Protein AF-A0A7W7DY02-F1 (afdb_monomer_lite)

Sequence (128 aa):
MLLNGFCEVGEDGISCAMSSTGSLTAAGDHFAAIFEKRSGPSWHAVHGLSSDGYQQKFNELVGQGYRPVEVSGYAAGDADHFAAIFEQRDGVPFAAFHGLTADQYQQKFNELVMQGYRLVAVRGYATA

pLDDT: mean 82.84, std 19.26, range [28.34, 98.5]

InterPro domains:
  IPR049511 Polyglycine hydrolase-like, tandem repeat [PF17660] (40-89)
  IPR049511 Polyglycine hydrolase-like, tandem repeat [PF17660] (91-126)

Radius of gyration: 15.53 Å; chains: 1; bounding box: 33×43×32 Å

Organism: NCBI:txid68233

Structure (mmCIF, N/CA/C/O backbone):
data_AF-A0A7W7DY02-F1
#
_entry.id   AF-A0A7W7DY02-F1
#
loop_
_atom_site.group_PDB
_atom_site.id
_atom_site.type_symbol
_atom_site.label_atom_id
_atom_site.label_alt_id
_atom_site.label_comp_id
_atom_site.label_asym_id
_atom_site.label_entity_id
_atom_site.label_seq_id
_atom_site.pdbx_PDB_ins_code
_atom_site.Cartn_x
_atom_site.Cartn_y
_atom_site.Cartn_z
_atom_site.occupancy
_atom_site.B_iso_or_equiv
_atom_site.auth_seq_id
_atom_site.auth_comp_id
_atom_site.auth_asym_id
_atom_site.auth_atom_id
_atom_site.pdbx_PDB_model_num
ATOM 1 N N . MET A 1 1 ? -1.318 21.053 -10.698 1.00 28.34 1 MET A N 1
ATOM 2 C CA . MET A 1 1 ? 0.046 21.013 -10.138 1.00 28.34 1 MET A CA 1
ATOM 3 C C . MET A 1 1 ? 0.033 19.865 -9.146 1.00 28.34 1 MET A C 1
ATOM 5 O O . MET A 1 1 ? -0.522 20.022 -8.069 1.00 28.34 1 MET A O 1
ATOM 9 N N . LEU A 1 2 ? 0.412 18.669 -9.597 1.00 33.25 2 LEU A N 1
ATOM 10 C CA . LEU A 1 2 ? 0.339 17.451 -8.787 1.00 33.25 2 LEU A CA 1
ATOM 11 C C . LEU A 1 2 ? 1.560 17.464 -7.869 1.00 33.25 2 LEU A C 1
ATOM 13 O O . LEU A 1 2 ? 2.694 17.369 -8.329 1.00 33.25 2 LEU A O 1
ATOM 17 N N . LEU A 1 3 ? 1.309 17.768 -6.601 1.00 39.88 3 LEU A N 1
ATOM 18 C CA . LEU A 1 3 ? 2.328 17.947 -5.580 1.00 39.88 3 LEU A CA 1
ATOM 19 C C . LEU A 1 3 ? 2.829 16.566 -5.167 1.00 39.88 3 LEU A C 1
ATOM 21 O O . LEU A 1 3 ? 2.076 15.813 -4.566 1.00 39.88 3 LEU A O 1
ATOM 25 N N . ASN A 1 4 ? 4.101 16.259 -5.428 1.00 43.34 4 ASN A N 1
ATOM 26 C CA . ASN A 1 4 ? 4.808 15.222 -4.678 1.00 43.34 4 ASN A CA 1
ATOM 27 C C . ASN A 1 4 ? 4.810 15.651 -3.206 1.00 43.34 4 ASN A C 1
ATOM 29 O O . ASN A 1 4 ? 5.634 16.459 -2.774 1.00 43.34 4 ASN A O 1
ATOM 33 N N . GLY A 1 5 ? 3.809 15.205 -2.462 1.00 52.34 5 GLY A N 1
ATOM 34 C CA . GLY A 1 5 ? 3.512 15.789 -1.172 1.00 52.34 5 GLY A CA 1
ATOM 35 C C . GLY A 1 5 ? 2.420 15.023 -0.462 1.00 52.34 5 GLY A C 1
ATOM 36 O O . GLY A 1 5 ? 1.399 14.650 -1.031 1.00 52.34 5 GLY A O 1
ATOM 37 N N . PHE A 1 6 ? 2.681 14.785 0.808 1.00 53.88 6 PHE A N 1
ATOM 38 C CA . PHE A 1 6 ? 1.707 14.314 1.763 1.00 53.88 6 PHE A CA 1
ATOM 39 C C . PHE A 1 6 ? 0.696 15.439 1.982 1.00 53.88 6 PHE A C 1
ATOM 41 O O . PHE A 1 6 ? 1.071 16.523 2.434 1.00 53.88 6 PHE A O 1
ATOM 48 N N . CYS A 1 7 ? -0.557 15.204 1.602 1.00 55.12 7 CYS A N 1
ATOM 49 C CA . CYS A 1 7 ? -1.644 16.127 1.899 1.00 55.12 7 CYS A CA 1
ATOM 50 C C . CYS A 1 7 ? -2.432 15.587 3.090 1.00 55.12 7 CYS A C 1
ATOM 52 O O . CYS A 1 7 ? -2.964 14.476 3.041 1.00 55.12 7 CYS A O 1
ATOM 54 N N . GLU A 1 8 ? -2.476 16.380 4.153 1.00 54.56 8 GLU A N 1
ATOM 55 C CA . GLU A 1 8 ? -3.359 16.204 5.298 1.00 54.56 8 GLU A CA 1
ATOM 56 C C . GLU A 1 8 ? -4.555 17.134 5.120 1.00 54.56 8 GLU A C 1
ATOM 58 O O . GLU A 1 8 ? -4.404 18.309 4.762 1.00 54.56 8 GLU A O 1
ATOM 63 N N . VAL A 1 9 ? -5.752 16.627 5.390 1.00 56.47 9 VAL A N 1
ATOM 64 C CA . VAL A 1 9 ? -6.942 17.471 5.505 1.00 56.47 9 VAL A CA 1
ATOM 65 C C . VAL A 1 9 ? -7.500 17.300 6.908 1.00 56.47 9 VAL A C 1
ATOM 67 O O . VAL A 1 9 ? -8.011 16.234 7.250 1.00 56.47 9 VAL A O 1
ATOM 70 N N . GLY 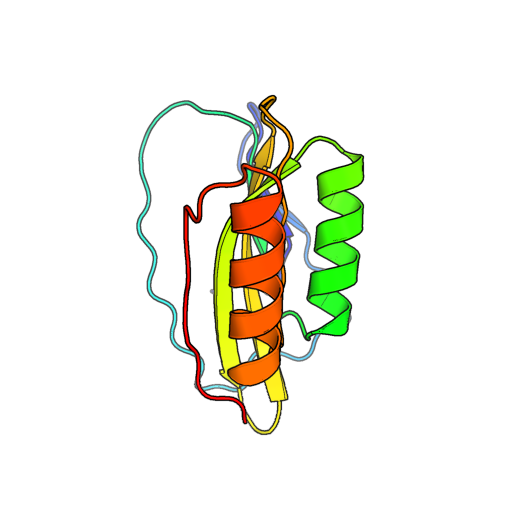A 1 10 ? -7.356 18.351 7.716 1.00 56.75 10 GLY A N 1
ATOM 71 C CA . GLY A 1 10 ? -7.947 18.468 9.049 1.00 56.75 10 GLY A CA 1
ATOM 72 C C . GLY A 1 10 ? -9.121 19.450 9.058 1.00 56.75 10 GLY A C 1
ATOM 73 O O . GLY A 1 10 ? -9.469 20.029 8.027 1.00 56.75 10 GLY A O 1
ATOM 74 N N . GLU A 1 11 ? -9.721 19.669 10.230 1.00 50.47 11 GLU A N 1
ATOM 75 C CA . GLU A 1 11 ? -10.833 20.623 10.404 1.00 50.47 11 GLU A CA 1
ATOM 76 C C . GLU A 1 11 ? -10.457 22.067 10.003 1.00 50.47 11 GLU A C 1
ATOM 78 O O . GLU A 1 11 ? -11.319 22.824 9.559 1.00 50.47 11 GLU A O 1
ATOM 83 N N . ASP A 1 12 ? -9.165 22.412 10.057 1.00 49.81 12 ASP A N 1
ATOM 84 C CA . ASP A 1 12 ? -8.630 23.754 9.782 1.00 49.81 12 ASP A CA 1
ATOM 85 C C . ASP A 1 12 ? -8.209 23.995 8.314 1.00 49.81 12 ASP A C 1
ATOM 87 O O . ASP A 1 12 ? -7.721 25.076 7.973 1.00 49.81 12 ASP A O 1
ATOM 91 N N . GLY A 1 13 ? -8.398 23.017 7.419 1.00 54.09 13 GLY A N 1
ATOM 92 C CA . GLY A 1 13 ? -8.104 23.147 5.985 1.00 54.09 13 GLY A CA 1
ATOM 93 C C . GLY A 1 13 ? -7.101 22.128 5.432 1.00 54.09 13 GLY A C 1
ATOM 94 O O . GLY A 1 13 ? -6.727 21.158 6.087 1.00 54.09 13 GLY A O 1
ATOM 95 N N . ILE A 1 14 ? -6.702 22.335 4.170 1.00 57.06 14 ILE A N 1
ATOM 96 C CA . ILE A 1 14 ? -5.761 21.468 3.443 1.00 57.06 14 ILE A CA 1
ATOM 97 C C . ILE A 1 14 ? -4.333 21.938 3.732 1.00 57.06 14 ILE A C 1
ATOM 99 O O . ILE A 1 14 ? -3.966 23.053 3.356 1.00 57.06 14 ILE A O 1
ATOM 103 N N . SER A 1 15 ? -3.518 21.072 4.331 1.00 56.06 15 SER A N 1
ATOM 104 C CA . SER A 1 15 ? -2.074 21.265 4.457 1.00 56.06 15 SER A CA 1
ATOM 105 C C . SER A 1 15 ? -1.361 20.222 3.602 1.00 56.06 15 SER A C 1
ATOM 107 O O . SER A 1 15 ? -1.508 19.024 3.824 1.00 56.06 15 SER A O 1
ATOM 109 N N . CYS A 1 16 ? -0.593 20.658 2.604 1.00 51.31 16 CYS A N 1
ATOM 110 C CA . CYS A 1 16 ? 0.256 19.764 1.819 1.00 51.31 16 CYS A CA 1
ATOM 111 C C . CYS A 1 16 ? 1.722 20.077 2.129 1.00 51.31 16 CYS A C 1
ATOM 113 O O . CYS A 1 16 ? 2.215 21.158 1.802 1.00 51.31 16 CYS A O 1
ATOM 115 N N . ALA A 1 17 ? 2.422 19.132 2.756 1.00 46.81 17 ALA A N 1
ATOM 116 C CA . ALA A 1 17 ? 3.851 19.247 3.018 1.00 46.81 17 ALA A CA 1
ATOM 117 C C . ALA A 1 17 ? 4.643 18.673 1.832 1.00 46.81 17 ALA A C 1
ATOM 119 O O . ALA A 1 17 ? 4.475 17.510 1.455 1.00 46.81 17 ALA A O 1
ATOM 120 N N . MET A 1 18 ? 5.527 19.487 1.247 1.00 41.00 18 MET A N 1
ATOM 121 C CA . MET A 1 18 ? 6.488 19.031 0.240 1.00 41.00 18 MET A CA 1
ATOM 122 C C . MET A 1 18 ? 7.723 18.464 0.946 1.00 41.00 18 MET A C 1
ATOM 124 O O . MET A 1 18 ? 8.438 19.208 1.615 1.00 41.00 18 MET A O 1
ATOM 128 N N . SER A 1 19 ? 8.004 17.168 0.792 1.00 42.66 19 SER A N 1
ATOM 129 C CA . SER A 1 19 ? 9.319 16.623 1.149 1.00 42.66 19 SER A CA 1
ATOM 130 C C . SER A 1 19 ? 10.235 16.780 -0.062 1.00 42.66 19 SER A C 1
ATOM 132 O O . SER A 1 19 ? 10.021 16.158 -1.101 1.00 42.66 19 SER A O 1
ATOM 134 N N . SER A 1 20 ? 11.223 17.667 0.039 1.00 42.00 20 SER A N 1
ATOM 135 C CA . SER A 1 20 ? 12.082 18.108 -1.068 1.00 42.00 20 SER A CA 1
ATOM 136 C C . SER A 1 20 ? 13.150 17.094 -1.511 1.00 42.00 20 SER A C 1
ATOM 138 O O . SER A 1 20 ? 14.157 17.485 -2.097 1.00 42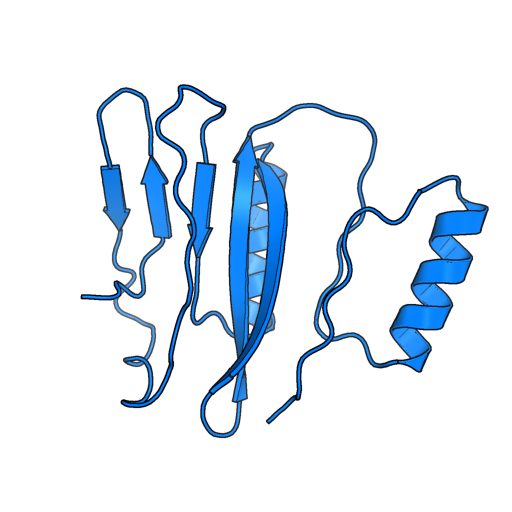.00 20 SER A O 1
ATOM 140 N N . THR A 1 21 ? 12.958 15.795 -1.272 1.00 42.84 21 THR A N 1
ATOM 141 C CA . THR A 1 21 ? 13.939 14.749 -1.621 1.00 42.84 21 THR A CA 1
ATOM 142 C C . THR A 1 21 ? 13.451 13.718 -2.645 1.00 42.84 21 THR A C 1
ATOM 144 O O . THR A 1 21 ? 14.195 12.797 -2.971 1.00 42.84 21 THR A O 1
ATOM 147 N N . GLY A 1 22 ? 12.254 13.875 -3.218 1.00 40.72 22 GLY A N 1
ATOM 148 C CA . GLY A 1 22 ? 11.739 12.995 -4.275 1.00 40.72 22 GLY A CA 1
ATOM 149 C C . GLY A 1 22 ? 11.804 13.641 -5.656 1.00 40.72 22 GLY A C 1
ATOM 150 O O . GLY A 1 22 ? 11.241 14.718 -5.851 1.00 40.72 22 GLY A O 1
ATOM 151 N N . SER A 1 23 ? 12.473 12.973 -6.605 1.00 42.09 23 SER A N 1
ATOM 152 C CA . SER A 1 23 ? 12.510 13.338 -8.027 1.00 42.09 23 SER A CA 1
ATOM 153 C C . SER A 1 23 ? 11.126 13.753 -8.524 1.00 42.09 23 SER A C 1
ATOM 155 O O . SER A 1 23 ? 10.123 13.108 -8.216 1.00 42.09 23 SER A O 1
ATOM 157 N N . LEU A 1 24 ? 11.087 14.833 -9.306 1.00 44.91 24 LEU A N 1
ATOM 158 C CA . LEU A 1 24 ? 9.918 15.229 -10.084 1.00 44.91 24 LEU A CA 1
ATOM 159 C C . LEU A 1 24 ? 9.395 13.980 -10.806 1.00 44.91 24 LEU A C 1
ATOM 161 O O . LEU A 1 24 ? 10.192 13.260 -11.413 1.00 44.91 24 LEU A O 1
ATOM 165 N N . THR A 1 25 ? 8.090 13.713 -10.708 1.00 46.34 25 THR A N 1
ATOM 166 C CA . THR A 1 25 ? 7.399 12.764 -11.594 1.00 46.34 25 THR A CA 1
ATOM 167 C C . THR A 1 25 ? 7.947 12.955 -13.002 1.00 46.34 25 THR A C 1
ATOM 169 O O . THR A 1 25 ? 8.006 14.102 -13.472 1.00 46.34 25 THR A O 1
ATOM 172 N N . ALA A 1 26 ? 8.386 11.879 -13.657 1.00 49.78 26 ALA A N 1
ATOM 173 C CA . ALA A 1 26 ? 8.764 11.972 -15.057 1.00 49.78 26 ALA A CA 1
ATOM 174 C C . ALA A 1 26 ? 7.584 12.611 -15.804 1.00 49.78 26 ALA A C 1
ATOM 176 O O . ALA A 1 26 ? 6.424 12.307 -15.523 1.00 49.78 26 ALA A O 1
ATOM 177 N N . ALA A 1 27 ? 7.863 13.566 -16.689 1.00 53.50 27 ALA A N 1
ATOM 178 C CA . ALA A 1 27 ? 6.846 14.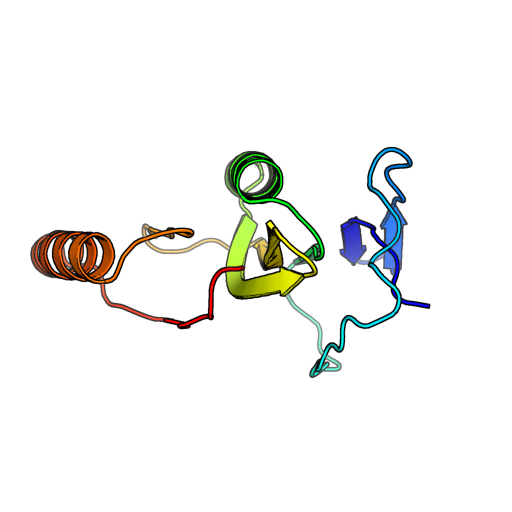224 -17.496 1.00 53.50 27 ALA A CA 1
ATOM 179 C C . ALA A 1 27 ? 6.094 13.160 -18.328 1.00 53.50 27 ALA A C 1
ATOM 181 O O . ALA A 1 27 ? 6.554 12.788 -19.402 1.00 53.50 27 ALA A O 1
ATOM 182 N N . GLY A 1 28 ? 4.992 12.611 -17.801 1.00 68.12 28 GLY A N 1
ATOM 183 C CA . GLY A 1 28 ? 4.316 11.448 -18.387 1.00 68.12 28 GLY A CA 1
ATOM 184 C C . GLY A 1 28 ? 3.306 10.725 -17.487 1.00 68.12 28 GLY A C 1
ATOM 185 O O . GLY A 1 28 ? 2.413 10.066 -18.019 1.00 68.12 28 GLY A O 1
ATOM 186 N N . ASP A 1 29 ? 3.377 10.866 -16.162 1.00 74.44 29 ASP A N 1
ATOM 187 C CA . ASP A 1 29 ? 2.432 10.176 -15.270 1.00 74.44 29 ASP A CA 1
ATOM 188 C C . ASP A 1 29 ? 1.029 10.806 -15.335 1.00 74.44 29 ASP A C 1
ATOM 190 O O . ASP A 1 29 ? 0.861 12.020 -15.182 1.00 74.44 29 ASP A O 1
ATOM 194 N N . HIS A 1 30 ? 0.003 9.978 -15.547 1.00 81.38 30 HIS A N 1
ATOM 195 C CA . HIS A 1 30 ? -1.398 10.402 -15.592 1.00 81.38 30 HIS A CA 1
ATOM 196 C C . HIS A 1 30 ? -2.162 9.832 -14.399 1.00 81.38 30 HIS A C 1
ATOM 198 O O . HIS A 1 30 ? -2.091 8.638 -14.117 1.00 81.38 30 HIS A O 1
ATOM 204 N N . PHE A 1 31 ? -2.950 10.680 -13.738 1.00 83.62 31 PHE A N 1
ATOM 205 C CA . PHE A 1 31 ? -3.751 10.307 -12.576 1.00 83.62 31 PHE A CA 1
ATOM 206 C C . PHE A 1 31 ? -5.230 10.585 -12.839 1.00 83.62 31 PHE A C 1
ATOM 208 O O . PHE A 1 31 ? -5.589 11.623 -13.397 1.00 83.62 31 PHE A O 1
ATOM 215 N N . ALA A 1 32 ? -6.088 9.673 -12.390 1.00 84.94 32 ALA A N 1
ATOM 216 C CA . ALA A 1 32 ? -7.529 9.869 -12.322 1.00 84.94 32 ALA A CA 1
ATOM 217 C C . ALA A 1 32 ? -7.956 9.873 -10.851 1.00 84.94 32 ALA A C 1
ATOM 219 O O . ALA A 1 32 ? -7.490 9.045 -10.071 1.00 84.94 32 ALA A O 1
ATOM 220 N N . ALA A 1 33 ? -8.829 10.807 -10.471 1.00 88.12 33 ALA A N 1
ATOM 221 C CA . ALA A 1 33 ? -9.271 10.976 -9.091 1.00 88.12 33 ALA A CA 1
ATOM 222 C C . ALA A 1 33 ? -10.765 11.308 -9.022 1.00 88.12 33 ALA A C 1
ATOM 224 O O . ALA A 1 33 ? -11.300 12.004 -9.888 1.00 88.12 33 ALA A O 1
ATOM 225 N N . ILE A 1 34 ? -11.421 10.824 -7.968 1.00 88.19 34 ILE A N 1
ATOM 226 C CA . ILE A 1 34 ? -12.816 11.117 -7.629 1.00 88.19 34 ILE A CA 1
ATOM 227 C C . ILE A 1 34 ? -12.814 11.768 -6.246 1.00 88.19 34 ILE A C 1
ATOM 229 O O . ILE A 1 34 ? -12.156 11.274 -5.335 1.00 88.19 34 ILE A O 1
ATOM 233 N N . PHE A 1 35 ? -13.542 12.874 -6.098 1.00 88.62 35 PHE A N 1
ATOM 234 C CA . PHE A 1 35 ? -13.660 13.610 -4.841 1.00 88.62 35 PHE A CA 1
ATOM 235 C C . PHE A 1 35 ? -15.118 13.653 -4.387 1.00 88.62 35 PHE A C 1
ATOM 237 O O . PHE A 1 35 ? -16.016 13.913 -5.189 1.00 88.62 35 PHE A O 1
ATOM 244 N N . GLU A 1 36 ? -15.344 13.468 -3.088 1.00 87.88 36 GLU A N 1
ATOM 245 C CA . GLU A 1 36 ? -16.653 13.622 -2.452 1.00 87.88 36 GLU A CA 1
ATOM 246 C C . GLU A 1 36 ? -16.664 14.862 -1.546 1.00 87.88 36 GLU A C 1
ATOM 248 O O . GLU A 1 36 ? -15.742 15.078 -0.761 1.00 87.88 36 GLU A O 1
ATOM 253 N N . LYS A 1 37 ? -17.725 15.681 -1.613 1.00 89.31 37 LYS A N 1
ATOM 254 C CA . LYS A 1 37 ? -17.917 16.820 -0.697 1.00 89.31 37 LYS A CA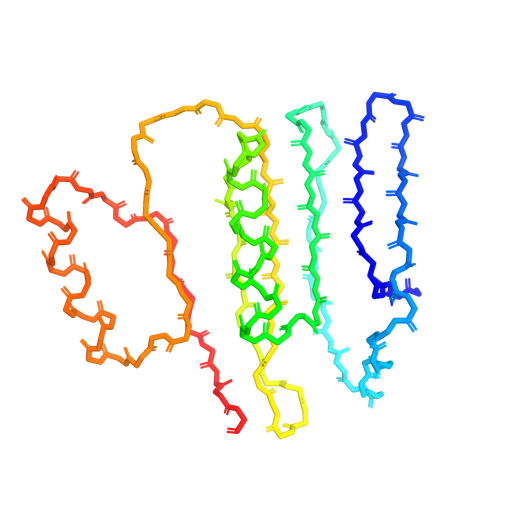 1
ATOM 255 C C . LYS A 1 37 ? -18.756 16.390 0.505 1.00 89.31 37 LYS A C 1
ATOM 257 O O . LYS A 1 37 ? -19.974 16.564 0.513 1.00 89.31 37 LYS A O 1
ATOM 262 N N . ARG A 1 38 ? -18.099 15.836 1.519 1.00 87.81 38 ARG A N 1
ATOM 263 C CA . ARG A 1 38 ? -18.717 15.402 2.778 1.00 87.81 38 ARG A CA 1
ATOM 264 C C . ARG A 1 38 ? -17.746 15.562 3.942 1.00 87.81 38 ARG A C 1
ATOM 266 O O . ARG A 1 38 ? -16.539 15.597 3.731 1.00 87.81 38 ARG A O 1
ATOM 273 N N . SER A 1 39 ? -18.277 15.621 5.159 1.00 86.69 39 SER A N 1
ATOM 274 C CA . SER A 1 39 ? -17.467 15.366 6.349 1.00 86.69 39 SER A CA 1
ATOM 275 C C . SER A 1 39 ? -17.120 13.874 6.441 1.00 86.69 39 SER A C 1
ATOM 277 O O . SER A 1 39 ? -17.815 13.009 5.885 1.00 86.69 39 SER A O 1
ATOM 279 N N . GLY A 1 40 ? -16.028 13.573 7.134 1.00 86.69 40 GLY A N 1
ATOM 280 C CA . GLY A 1 40 ? -15.479 12.229 7.238 1.00 86.69 40 GLY A CA 1
ATOM 281 C C . GLY A 1 40 ? -14.300 12.174 8.209 1.00 86.69 40 GLY A C 1
ATOM 282 O O . GLY A 1 40 ? -13.997 13.185 8.845 1.00 86.69 40 GLY A O 1
ATOM 283 N N . PRO A 1 41 ? -13.667 11.000 8.346 1.00 89.81 41 PRO A N 1
ATOM 284 C CA . PRO A 1 41 ? -12.451 10.863 9.137 1.00 89.81 41 PRO A CA 1
ATOM 285 C C . PRO A 1 41 ? -11.320 11.732 8.571 1.00 89.81 41 PRO A C 1
ATOM 287 O O . PRO A 1 41 ? -11.298 12.034 7.374 1.00 89.81 41 PRO A O 1
ATOM 290 N N . SER A 1 42 ? -10.351 12.073 9.421 1.00 91.75 42 SER A N 1
ATOM 291 C CA . SER A 1 42 ? -9.059 12.598 8.972 1.00 91.75 42 SER A CA 1
ATOM 292 C C . SER A 1 42 ? -8.448 11.639 7.953 1.00 91.75 42 SER A C 1
ATOM 294 O O . SER A 1 42 ? -8.531 10.416 8.116 1.00 91.75 42 SER A O 1
ATOM 296 N N . TRP A 1 43 ? -7.837 12.171 6.899 1.00 93.00 43 TRP A N 1
ATOM 297 C CA . TRP A 1 43 ? -7.291 11.350 5.823 1.00 93.00 43 TRP A CA 1
ATOM 298 C C . TRP A 1 43 ? -5.979 11.903 5.270 1.00 93.00 43 TRP A C 1
ATOM 300 O O . TRP A 1 43 ? -5.696 13.101 5.354 1.00 93.00 43 TRP A O 1
ATOM 310 N N . HIS A 1 44 ? -5.203 11.001 4.670 1.00 90.69 44 HIS A N 1
ATOM 311 C CA . HIS A 1 44 ? -3.976 11.303 3.943 1.00 90.69 44 HIS A CA 1
ATOM 312 C C . HIS A 1 44 ? -4.014 10.690 2.553 1.00 90.69 44 HIS A C 1
ATOM 314 O O . HIS A 1 44 ? -4.429 9.542 2.398 1.00 90.69 44 HIS A O 1
ATOM 320 N N . ALA A 1 45 ? -3.505 11.409 1.554 1.00 91.00 45 ALA A N 1
ATOM 321 C CA . ALA A 1 45 ? -3.150 10.815 0.269 1.00 91.00 45 ALA A CA 1
ATOM 322 C C . ALA A 1 45 ? -1.665 10.993 -0.029 1.00 91.00 45 ALA A C 1
ATOM 324 O O . ALA A 1 45 ? -1.063 12.023 0.285 1.00 91.00 45 ALA A O 1
ATOM 325 N N . VAL A 1 46 ? -1.094 9.969 -0.656 1.00 89.69 46 VAL A N 1
ATOM 326 C CA . VAL A 1 46 ? 0.286 9.937 -1.144 1.00 89.69 46 VAL A CA 1
ATOM 327 C C . VAL A 1 46 ? 0.322 9.367 -2.557 1.00 89.69 46 VAL A C 1
ATOM 329 O O . VAL A 1 46 ? -0.517 8.544 -2.919 1.00 89.69 46 VAL A O 1
ATOM 332 N N . HIS A 1 47 ? 1.300 9.788 -3.351 1.00 90.38 47 HIS A N 1
ATOM 333 C CA . HIS A 1 47 ? 1.588 9.238 -4.675 1.00 90.38 47 HIS A CA 1
ATOM 334 C C . HIS A 1 47 ? 3.080 9.358 -4.995 1.00 90.38 47 HIS A C 1
ATOM 336 O O . HIS A 1 47 ? 3.807 10.084 -4.316 1.00 90.38 47 HIS A O 1
ATOM 342 N N . GLY A 1 48 ? 3.539 8.652 -6.029 1.00 89.25 48 GLY A N 1
ATOM 343 C CA . GLY A 1 48 ? 4.936 8.689 -6.466 1.00 89.25 48 GLY A CA 1
ATOM 344 C C . GLY A 1 48 ? 5.911 7.979 -5.528 1.00 89.25 48 GLY A C 1
ATOM 345 O O . GLY A 1 48 ? 7.119 8.112 -5.704 1.00 89.25 48 GLY A O 1
ATOM 346 N N . LEU A 1 49 ? 5.433 7.216 -4.543 1.00 90.06 49 LEU A N 1
ATOM 347 C CA . LEU A 1 49 ? 6.317 6.533 -3.600 1.00 90.06 49 LEU A CA 1
ATOM 348 C C . LEU A 1 49 ? 6.908 5.275 -4.231 1.00 90.06 49 LEU A C 1
ATOM 350 O O . LEU A 1 49 ? 6.170 4.499 -4.823 1.00 90.06 49 LEU A O 1
ATOM 354 N N . SER A 1 50 ? 8.209 5.034 -4.061 1.00 92.31 50 SER A N 1
ATOM 355 C CA . SER A 1 50 ? 8.792 3.719 -4.353 1.00 92.31 50 SER A CA 1
ATOM 356 C C . SER A 1 50 ? 8.185 2.644 -3.445 1.00 92.31 50 SER A C 1
ATOM 358 O O . SER A 1 50 ? 7.548 2.965 -2.439 1.00 92.31 50 SER A O 1
ATOM 360 N N . SER A 1 51 ? 8.429 1.368 -3.754 1.00 91.75 51 SER A N 1
ATOM 361 C CA . SER A 1 51 ? 8.041 0.243 -2.889 1.00 91.75 51 SER A CA 1
ATOM 362 C C . SER A 1 51 ? 8.435 0.475 -1.419 1.00 91.75 51 SER A C 1
ATOM 364 O O . SER A 1 51 ? 7.579 0.481 -0.533 1.00 91.75 51 SER A O 1
ATOM 366 N N . ASP A 1 52 ? 9.707 0.789 -1.161 1.00 94.62 52 ASP A N 1
ATOM 367 C CA . ASP A 1 52 ? 10.200 1.036 0.199 1.00 94.62 52 ASP A CA 1
ATOM 368 C C . ASP A 1 52 ? 9.602 2.304 0.818 1.00 94.62 52 ASP A C 1
ATOM 370 O O . ASP A 1 52 ? 9.250 2.317 2.000 1.00 94.62 52 ASP A O 1
ATOM 374 N N . GLY A 1 53 ? 9.449 3.370 0.025 1.00 94.19 53 GLY A N 1
ATOM 375 C CA . GLY A 1 53 ? 8.842 4.618 0.487 1.00 94.19 53 GLY A CA 1
ATOM 376 C C . GLY A 1 53 ? 7.383 4.430 0.903 1.00 94.19 53 GLY A C 1
ATOM 377 O O . GLY A 1 53 ? 6.953 4.956 1.932 1.00 94.19 53 GLY A O 1
ATOM 378 N N . TYR A 1 54 ? 6.632 3.630 0.147 1.00 95.75 54 TYR A N 1
ATOM 379 C CA . TYR A 1 54 ? 5.266 3.262 0.491 1.00 95.75 54 TYR A CA 1
ATOM 380 C C . TYR A 1 54 ? 5.224 2.422 1.769 1.00 95.75 54 TYR A C 1
ATOM 382 O O . TYR A 1 54 ? 4.442 2.740 2.665 1.00 95.75 54 TYR A O 1
ATOM 390 N N . GLN A 1 55 ? 6.089 1.415 1.909 1.00 97.75 55 GLN A N 1
ATOM 391 C CA . GLN A 1 55 ? 6.113 0.575 3.108 1.00 97.75 55 GLN A CA 1
ATOM 392 C C . GLN A 1 55 ? 6.447 1.378 4.379 1.00 97.75 55 GLN A C 1
ATOM 394 O O . GLN A 1 55 ? 5.847 1.145 5.432 1.00 97.75 55 GLN A O 1
ATOM 399 N N . GLN A 1 56 ? 7.358 2.355 4.289 1.00 96.44 56 GLN A N 1
ATOM 400 C CA . GLN A 1 56 ?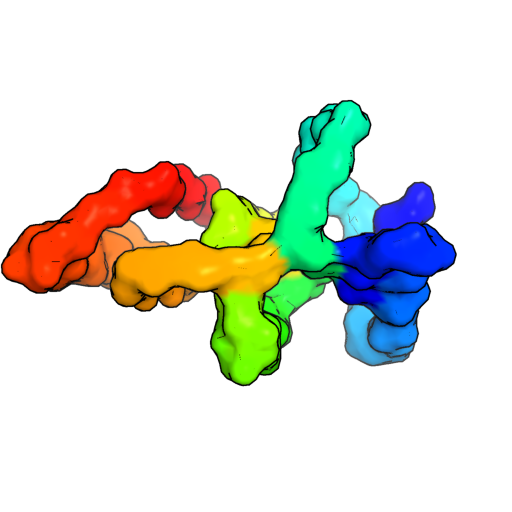 7.664 3.272 5.394 1.00 96.44 56 GLN A CA 1
ATOM 401 C C . GLN A 1 56 ? 6.451 4.129 5.770 1.00 96.44 56 GLN A C 1
ATOM 403 O O . GLN A 1 56 ? 6.067 4.165 6.941 1.00 96.44 56 GLN A O 1
ATOM 408 N N . LYS A 1 57 ? 5.809 4.766 4.782 1.00 93.94 57 LYS A N 1
ATOM 409 C CA . LYS A 1 57 ? 4.631 5.614 5.017 1.00 93.94 57 LYS A CA 1
ATOM 410 C C . LYS A 1 57 ? 3.437 4.813 5.542 1.00 93.94 57 LYS A C 1
ATOM 412 O O . LYS A 1 57 ? 2.723 5.287 6.420 1.00 93.94 57 LYS A O 1
ATOM 417 N N . PHE A 1 58 ? 3.245 3.590 5.052 1.00 96.81 58 PHE A N 1
ATOM 418 C CA . PHE A 1 58 ? 2.244 2.662 5.570 1.00 96.81 58 PHE A CA 1
ATOM 419 C C . PHE A 1 58 ? 2.466 2.399 7.063 1.00 96.81 58 PHE A C 1
ATOM 421 O O . PHE A 1 58 ? 1.545 2.578 7.854 1.00 96.81 58 PHE A O 1
ATOM 428 N N . ASN A 1 59 ? 3.686 2.028 7.465 1.00 97.69 59 ASN A N 1
ATOM 429 C CA . ASN A 1 59 ? 3.998 1.732 8.866 1.00 97.69 59 ASN A CA 1
ATOM 430 C C . ASN A 1 59 ? 3.797 2.957 9.770 1.00 97.69 59 ASN A C 1
ATOM 432 O O . ASN A 1 59 ? 3.238 2.832 10.859 1.00 97.69 59 ASN A O 1
ATOM 436 N N . GLU A 1 60 ? 4.222 4.133 9.303 1.00 96.56 60 GLU A N 1
ATOM 437 C CA . GLU A 1 60 ? 4.031 5.411 9.993 1.00 96.56 60 GLU A CA 1
ATOM 438 C C . GLU A 1 60 ? 2.544 5.690 10.253 1.00 96.56 60 GLU A C 1
ATOM 440 O O . GLU A 1 60 ? 2.144 5.894 11.399 1.00 96.56 60 GLU A O 1
ATOM 445 N N . LEU A 1 61 ? 1.717 5.658 9.205 1.00 95.50 61 LEU A N 1
ATOM 446 C CA . LEU A 1 61 ? 0.299 6.000 9.295 1.00 95.50 61 LEU A CA 1
ATOM 447 C C . LEU A 1 61 ? -0.501 4.952 10.077 1.00 95.50 61 LEU A C 1
ATOM 449 O O . LEU A 1 61 ? -1.343 5.309 10.902 1.00 95.50 61 LEU A O 1
ATOM 453 N N . VAL A 1 62 ? -0.196 3.665 9.902 1.00 96.25 62 VAL A N 1
ATOM 454 C CA . VAL A 1 62 ? -0.810 2.593 10.700 1.00 96.25 62 VAL A CA 1
ATOM 455 C C . VAL A 1 62 ? -0.472 2.739 12.183 1.00 96.25 62 VAL A C 1
ATOM 457 O O . VAL A 1 62 ? -1.356 2.566 13.024 1.00 96.25 62 VAL A O 1
ATOM 460 N N . GLY A 1 63 ? 0.757 3.147 12.518 1.00 95.94 63 GLY A N 1
ATOM 461 C CA . GLY A 1 63 ? 1.148 3.477 13.892 1.00 95.94 63 GLY A CA 1
ATOM 462 C C . GLY A 1 63 ? 0.376 4.657 14.499 1.00 95.94 63 GLY A C 1
ATOM 463 O O . GLY A 1 63 ? 0.240 4.734 15.717 1.00 95.94 63 GLY A O 1
ATOM 464 N N . GLN A 1 64 ? -0.175 5.541 13.664 1.00 94.69 64 GLN A N 1
ATOM 465 C CA . GLN A 1 64 ? -1.002 6.689 14.061 1.00 94.69 64 GLN A CA 1
ATOM 466 C C . GLN A 1 64 ? -2.518 6.390 14.035 1.00 94.69 64 GLN A C 1
ATOM 468 O O . GLN A 1 64 ? -3.341 7.289 14.225 1.00 94.69 64 GLN A O 1
ATOM 473 N N . GLY A 1 65 ? -2.914 5.134 13.799 1.00 95.31 65 GLY A N 1
ATOM 474 C CA . GLY A 1 65 ? -4.322 4.717 13.758 1.00 95.31 65 GLY A CA 1
ATOM 475 C C . GLY A 1 65 ? -5.009 4.908 12.402 1.00 95.31 65 GLY A C 1
ATOM 476 O O . GLY A 1 65 ? -6.228 4.749 12.299 1.00 95.31 65 GLY A O 1
ATOM 477 N N . TYR A 1 66 ? -4.254 5.223 11.350 1.00 96.19 66 TYR A N 1
ATOM 478 C CA . TYR A 1 66 ? -4.774 5.259 9.988 1.00 96.19 66 TYR A CA 1
ATOM 479 C C . TYR A 1 66 ? -4.775 3.875 9.345 1.00 96.19 66 TYR A C 1
ATOM 481 O O . TYR A 1 66 ? -3.994 2.988 9.687 1.00 96.19 66 TYR A O 1
ATOM 489 N N . ARG A 1 67 ? -5.654 3.683 8.364 1.00 96.69 67 ARG A N 1
ATOM 490 C CA . ARG A 1 67 ? -5.748 2.451 7.576 1.00 96.69 67 ARG A CA 1
ATOM 491 C C . ARG A 1 67 ? -5.813 2.803 6.099 1.00 96.69 67 ARG A C 1
ATOM 493 O O . ARG A 1 67 ? -6.532 3.745 5.762 1.00 96.69 67 ARG A O 1
ATOM 500 N N . PRO A 1 68 ? -5.128 2.067 5.209 1.00 95.94 68 PRO A N 1
ATOM 501 C CA . PRO A 1 68 ? -5.314 2.284 3.785 1.00 95.94 68 PRO A CA 1
ATOM 502 C C . PRO A 1 68 ? -6.752 1.931 3.399 1.00 95.94 68 PRO A C 1
ATOM 504 O O . PRO A 1 68 ? -7.294 0.900 3.811 1.00 95.94 68 PRO A O 1
ATOM 507 N N . VAL A 1 69 ? -7.359 2.785 2.590 1.00 94.69 69 VAL A N 1
ATOM 508 C CA . VAL A 1 69 ? -8.669 2.543 1.969 1.00 94.69 69 VAL A CA 1
ATOM 509 C C . VAL A 1 69 ? -8.556 2.363 0.462 1.00 94.69 69 VAL A C 1
ATOM 511 O O . VAL A 1 69 ? -9.427 1.756 -0.150 1.00 94.69 69 VAL A O 1
ATOM 514 N N . GLU A 1 70 ? -7.445 2.823 -0.108 1.00 94.44 70 GLU A N 1
ATOM 515 C CA . GLU A 1 70 ? -7.094 2.698 -1.513 1.00 94.44 70 GLU A CA 1
ATOM 516 C C . GLU A 1 70 ? -5.579 2.521 -1.620 1.00 94.44 70 GLU A C 1
ATOM 518 O O . GLU A 1 70 ? -4.824 3.244 -0.967 1.00 94.44 70 GLU A O 1
ATOM 523 N N . VAL A 1 71 ? -5.136 1.588 -2.463 1.00 95.69 71 VAL A N 1
ATOM 524 C CA . VAL A 1 71 ? -3.726 1.407 -2.830 1.00 95.69 71 VAL A CA 1
ATOM 525 C C . VAL A 1 71 ? -3.663 1.089 -4.319 1.00 95.69 71 VAL A C 1
ATOM 527 O O . VAL A 1 71 ? -4.381 0.211 -4.803 1.00 95.69 71 VAL A O 1
ATOM 530 N N . SER A 1 72 ? -2.800 1.789 -5.047 1.00 93.31 72 SER A N 1
ATOM 531 C CA . SER A 1 72 ? -2.567 1.583 -6.472 1.00 93.31 72 SER A CA 1
ATOM 532 C C . SER A 1 72 ? -1.072 1.564 -6.750 1.00 93.31 72 SER A C 1
ATOM 534 O O . SER A 1 72 ? -0.379 2.528 -6.437 1.00 93.31 72 SER A O 1
ATOM 536 N N . GLY A 1 73 ? -0.592 0.479 -7.355 1.00 93.06 73 GLY A N 1
ATOM 537 C CA . GLY A 1 73 ? 0.727 0.440 -7.982 1.00 93.06 73 GLY A CA 1
ATOM 538 C C . GLY A 1 73 ? 0.646 0.906 -9.435 1.00 93.06 73 GLY A C 1
ATOM 539 O O . GLY A 1 73 ? -0.411 0.790 -10.064 1.00 93.06 73 GLY A O 1
ATOM 540 N N . TYR A 1 74 ? 1.733 1.458 -9.955 1.00 90.00 74 TYR A N 1
ATOM 541 C CA . TYR A 1 74 ? 1.893 1.820 -11.360 1.00 90.00 74 TYR A CA 1
ATOM 542 C C . TYR A 1 74 ? 3.379 1.907 -11.717 1.00 90.00 74 TYR A C 1
ATOM 544 O O . TYR A 1 74 ? 4.198 2.293 -10.887 1.00 90.00 74 TYR A O 1
ATOM 552 N N . ALA A 1 75 ? 3.720 1.573 -12.958 1.00 88.12 75 ALA A N 1
ATOM 553 C CA . ALA A 1 75 ? 5.051 1.823 -13.495 1.00 88.12 75 ALA A CA 1
ATOM 554 C C . ALA A 1 75 ? 5.214 3.318 -13.816 1.00 88.12 75 ALA A C 1
ATOM 556 O O . ALA A 1 75 ? 4.337 3.911 -14.452 1.00 88.12 75 ALA A O 1
ATOM 557 N N . ALA A 1 76 ? 6.334 3.914 -13.410 1.00 82.75 76 ALA A N 1
ATOM 558 C CA . ALA A 1 76 ? 6.769 5.225 -13.883 1.00 82.75 76 ALA A CA 1
ATOM 559 C C . ALA A 1 76 ? 8.258 5.160 -14.248 1.00 82.75 76 ALA A C 1
ATOM 561 O O . ALA A 1 76 ? 9.126 4.998 -13.390 1.00 82.75 76 ALA A O 1
ATOM 562 N N . GLY A 1 77 ? 8.557 5.261 -15.545 1.00 81.31 77 GLY A N 1
ATOM 563 C CA . GLY A 1 77 ? 9.892 4.947 -16.059 1.00 81.31 77 GLY A CA 1
ATOM 564 C C . GLY A 1 77 ? 10.252 3.480 -15.808 1.00 81.31 77 GLY A C 1
ATOM 565 O O . GLY A 1 77 ? 9.423 2.607 -16.040 1.00 81.31 77 GLY A O 1
ATOM 566 N N . ASP A 1 78 ? 11.464 3.240 -15.305 1.00 83.06 78 ASP A N 1
ATOM 567 C CA . ASP A 1 78 ? 12.006 1.902 -15.014 1.00 83.06 78 ASP A CA 1
ATOM 568 C C . ASP A 1 78 ? 11.755 1.457 -13.556 1.00 83.06 78 ASP A C 1
ATOM 570 O O . ASP A 1 78 ? 12.475 0.612 -13.018 1.00 83.06 78 ASP A O 1
ATOM 574 N N . ALA A 1 79 ? 10.789 2.076 -12.866 1.00 85.06 79 ALA A N 1
ATOM 575 C CA . ALA A 1 79 ? 10.501 1.797 -11.464 1.00 85.06 79 ALA A CA 1
ATOM 576 C C . ALA A 1 79 ? 9.001 1.685 -11.168 1.00 85.06 79 ALA A C 1
ATOM 578 O O . ALA A 1 79 ? 8.162 2.380 -11.747 1.00 85.06 79 ALA A O 1
ATOM 579 N N . ASP A 1 80 ? 8.684 0.844 -10.186 1.00 90.31 80 ASP A N 1
ATOM 580 C CA . ASP A 1 80 ? 7.350 0.742 -9.608 1.00 90.31 80 ASP A CA 1
ATOM 581 C C . ASP A 1 80 ? 7.121 1.854 -8.582 1.00 90.31 80 ASP A C 1
ATOM 583 O O . ASP A 1 80 ? 7.897 2.035 -7.633 1.00 90.31 80 ASP A O 1
ATOM 587 N N . HIS A 1 81 ? 5.997 2.544 -8.736 1.00 91.75 81 HIS A N 1
ATOM 588 C CA . HIS A 1 81 ? 5.519 3.559 -7.816 1.00 91.75 81 HIS A CA 1
ATOM 589 C C . HIS A 1 81 ? 4.141 3.212 -7.256 1.00 91.75 81 HIS A C 1
ATOM 591 O O . HIS A 1 81 ? 3.357 2.467 -7.842 1.00 91.75 81 HIS A O 1
ATOM 597 N N . PHE A 1 82 ? 3.840 3.785 -6.095 1.00 93.19 82 PHE A N 1
ATOM 598 C CA . PHE A 1 82 ? 2.604 3.571 -5.367 1.00 93.19 82 PHE A CA 1
ATOM 599 C C . PHE A 1 82 ? 1.934 4.895 -5.021 1.00 93.19 82 PHE A C 1
ATOM 601 O O . PHE A 1 82 ? 2.572 5.874 -4.614 1.00 93.19 82 PHE A O 1
ATOM 608 N N . ALA A 1 83 ? 0.612 4.885 -5.150 1.00 93.31 83 ALA A N 1
ATOM 609 C CA . ALA A 1 83 ? -0.292 5.880 -4.608 1.00 93.31 83 ALA A CA 1
ATOM 610 C C . ALA A 1 83 ? -1.279 5.215 -3.651 1.00 93.31 83 ALA A C 1
ATOM 612 O O . ALA A 1 83 ? -1.679 4.067 -3.854 1.00 93.31 83 ALA A O 1
ATOM 613 N N . ALA A 1 84 ? -1.664 5.922 -2.596 1.00 95.06 84 ALA A N 1
ATOM 614 C CA . ALA A 1 84 ? -2.575 5.395 -1.595 1.00 95.06 84 ALA A CA 1
ATOM 615 C C . ALA A 1 84 ? -3.348 6.501 -0.883 1.00 95.06 84 ALA A C 1
ATOM 617 O O . ALA A 1 84 ? -2.869 7.630 -0.753 1.00 95.06 84 ALA A O 1
ATOM 618 N N . ILE A 1 85 ? -4.532 6.135 -0.396 1.00 95.25 85 ILE A N 1
ATOM 619 C CA . ILE A 1 85 ? -5.366 6.957 0.480 1.00 95.25 85 ILE A CA 1
ATOM 620 C C . ILE A 1 85 ? -5.499 6.218 1.806 1.00 95.25 85 ILE A C 1
ATOM 622 O O . ILE A 1 85 ? -5.781 5.017 1.830 1.00 95.25 85 ILE A O 1
ATOM 626 N N . PHE A 1 86 ? -5.311 6.940 2.902 1.00 95.88 86 PHE A N 1
ATOM 627 C CA . PHE A 1 86 ? -5.434 6.451 4.264 1.00 95.88 86 PHE A CA 1
ATOM 628 C C . PHE A 1 86 ? -6.492 7.253 5.010 1.00 95.88 86 PHE A C 1
ATOM 630 O O . PHE A 1 86 ? -6.517 8.473 4.907 1.00 95.88 86 PHE A O 1
ATOM 637 N N . GLU A 1 87 ? -7.312 6.583 5.809 1.00 95.06 87 GLU A N 1
ATOM 638 C CA . GLU A 1 87 ? -8.301 7.215 6.687 1.00 95.06 87 GLU A CA 1
ATOM 639 C C . GLU A 1 87 ? -8.036 6.812 8.134 1.00 95.06 87 GLU A C 1
ATOM 641 O O . GLU A 1 87 ? -7.745 5.642 8.414 1.00 95.06 87 GLU A O 1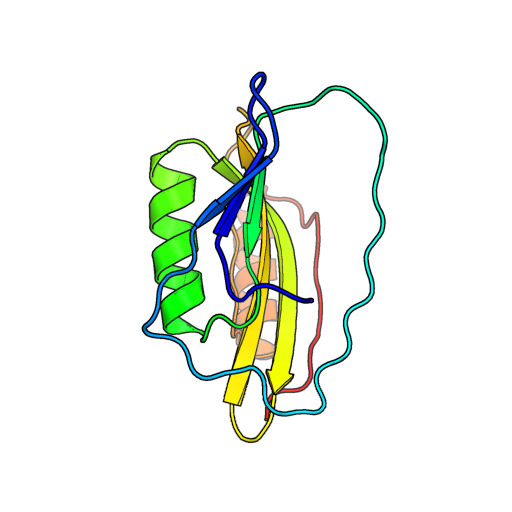
ATOM 646 N N . GLN A 1 88 ? -8.164 7.759 9.060 1.00 95.00 88 GLN A N 1
ATOM 647 C CA . GLN A 1 88 ? -8.104 7.473 10.486 1.00 95.00 88 GLN A CA 1
ATOM 648 C C . GLN A 1 88 ? -9.422 6.852 10.922 1.00 95.00 88 GLN A C 1
ATOM 650 O O . GLN A 1 88 ? -10.452 7.523 10.990 1.00 95.00 88 GLN A O 1
ATOM 655 N N . ARG A 1 89 ? -9.411 5.546 11.186 1.00 91.69 89 ARG A N 1
ATOM 656 C CA . ARG A 1 89 ? -10.620 4.844 11.609 1.00 91.69 89 ARG A CA 1
ATOM 657 C C . ARG A 1 89 ? -10.317 3.600 12.421 1.00 91.69 89 ARG A C 1
ATOM 659 O O . ARG A 1 89 ? -9.417 2.814 12.104 1.00 91.69 89 ARG A O 1
ATOM 666 N N . ASP A 1 90 ? -11.165 3.377 13.411 1.00 90.12 90 ASP A N 1
ATOM 667 C CA . ASP A 1 90 ? -11.227 2.114 14.125 1.00 90.12 90 ASP A CA 1
ATOM 668 C C . ASP A 1 90 ? -11.773 0.999 13.228 1.00 90.12 90 ASP A C 1
ATOM 670 O O . ASP A 1 90 ? -12.346 1.221 12.156 1.00 90.12 90 ASP A O 1
ATOM 674 N N . GLY A 1 91 ? -11.595 -0.242 13.666 1.00 87.50 91 GLY A N 1
ATOM 675 C CA . GLY A 1 91 ? -12.176 -1.383 12.977 1.00 87.50 91 GLY A CA 1
ATOM 676 C C . GLY A 1 91 ? -11.561 -2.715 13.368 1.00 87.50 91 GLY A C 1
ATOM 677 O O . GLY A 1 91 ? -10.582 -2.789 14.113 1.00 87.50 91 GLY A O 1
ATOM 678 N N . VAL A 1 92 ? -12.126 -3.773 12.795 1.00 92.94 92 VAL A N 1
ATOM 679 C CA . VAL A 1 92 ? -11.621 -5.149 12.900 1.00 92.94 92 VAL A CA 1
ATOM 680 C C . VAL A 1 92 ? -10.170 -5.259 12.409 1.00 92.94 92 VAL A C 1
ATOM 682 O O . VAL A 1 92 ? -9.732 -4.393 11.650 1.00 92.94 92 VAL A O 1
ATOM 685 N N . PRO A 1 93 ? -9.404 -6.293 12.794 1.00 95.12 93 PRO A N 1
ATOM 686 C CA . PRO A 1 93 ? -8.063 -6.512 12.255 1.00 95.12 93 PRO A CA 1
ATOM 687 C C . PRO A 1 93 ? -8.037 -6.447 10.720 1.00 95.12 93 PRO A C 1
ATOM 689 O O . PRO A 1 93 ? -8.946 -6.943 10.057 1.00 95.12 93 PRO A O 1
ATOM 692 N N . PHE A 1 94 ? -6.997 -5.836 10.151 1.00 96.56 94 PHE A N 1
ATOM 693 C CA . PHE A 1 94 ? -6.805 -5.746 8.703 1.00 96.56 94 PHE A CA 1
ATOM 694 C C . PHE A 1 94 ? -5.402 -6.223 8.323 1.00 96.56 94 PHE A C 1
ATOM 696 O O . PHE A 1 94 ? -4.496 -6.228 9.153 1.00 96.56 94 PHE A O 1
ATOM 703 N N . ALA A 1 95 ? -5.239 -6.615 7.063 1.00 96.62 95 ALA A N 1
ATOM 704 C CA . ALA A 1 95 ? -3.953 -6.929 6.461 1.00 96.62 95 ALA A CA 1
ATOM 705 C C . ALA A 1 95 ? -3.915 -6.311 5.059 1.00 96.62 95 ALA A C 1
ATOM 707 O O . ALA A 1 95 ? -4.913 -6.355 4.337 1.00 96.62 95 ALA A O 1
ATOM 708 N N . ALA A 1 96 ? -2.785 -5.714 4.690 1.00 96.69 96 ALA A N 1
ATOM 709 C CA . ALA A 1 96 ? -2.580 -5.073 3.398 1.00 96.69 96 ALA A CA 1
ATOM 710 C C . ALA A 1 96 ? -1.149 -5.335 2.926 1.00 96.69 96 ALA A C 1
ATOM 712 O O . ALA A 1 96 ? -0.220 -5.340 3.731 1.00 96.69 96 ALA A O 1
ATOM 713 N N . PHE A 1 97 ? -0.991 -5.564 1.626 1.00 96.50 97 PHE A N 1
ATOM 714 C CA . PHE A 1 97 ? 0.275 -5.942 1.002 1.00 96.50 97 PHE A CA 1
ATOM 715 C C . PHE A 1 97 ? 0.407 -5.228 -0.344 1.00 96.50 97 PHE A C 1
ATOM 717 O O . PHE A 1 97 ? -0.601 -4.902 -0.972 1.00 96.50 97 PHE A O 1
ATOM 724 N N . HIS A 1 98 ? 1.641 -5.014 -0.790 1.00 95.44 98 HIS A N 1
ATOM 725 C CA . HIS A 1 98 ? 1.978 -4.449 -2.097 1.00 95.44 98 HIS A CA 1
ATOM 726 C C . HIS A 1 98 ? 3.185 -5.200 -2.678 1.00 95.44 98 HIS A C 1
ATOM 728 O O . HIS A 1 98 ? 3.855 -5.927 -1.945 1.00 95.44 98 HIS A O 1
ATOM 734 N N . GLY A 1 99 ? 3.443 -5.072 -3.984 1.00 92.94 99 GLY A N 1
ATOM 735 C CA . GLY A 1 99 ? 4.617 -5.702 -4.606 1.00 92.94 99 GLY A CA 1
ATOM 736 C C . GLY A 1 99 ? 4.584 -7.232 -4.663 1.00 92.94 99 GLY A C 1
ATOM 737 O O . GLY A 1 99 ? 5.629 -7.850 -4.836 1.00 92.94 99 GLY A O 1
ATOM 738 N N . LEU A 1 100 ? 3.416 -7.859 -4.489 1.00 94.75 100 LEU A N 1
ATOM 739 C CA . LEU A 1 100 ? 3.302 -9.315 -4.543 1.00 94.75 100 LEU A CA 1
ATOM 740 C C . LEU A 1 100 ? 3.280 -9.808 -5.991 1.00 94.75 100 LEU A C 1
ATOM 742 O O . LEU A 1 100 ? 2.525 -9.292 -6.817 1.00 94.75 100 LEU A O 1
ATOM 746 N N . THR A 1 101 ? 4.021 -10.879 -6.270 1.00 94.44 101 THR A N 1
ATOM 747 C CA . THR A 1 101 ? 3.805 -11.672 -7.488 1.00 94.44 101 THR A CA 1
ATOM 748 C C . THR A 1 101 ? 2.447 -12.378 -7.437 1.00 94.44 101 THR A C 1
ATOM 750 O O . THR A 1 101 ? 1.845 -12.518 -6.369 1.00 94.44 101 THR A O 1
ATOM 753 N N . ALA A 1 102 ? 1.966 -12.884 -8.577 1.00 94.25 102 ALA A N 1
ATOM 754 C CA . ALA A 1 102 ? 0.709 -13.636 -8.634 1.00 94.25 102 ALA A CA 1
ATOM 755 C C . ALA A 1 102 ? 0.693 -14.840 -7.667 1.00 94.25 102 ALA A C 1
ATOM 757 O O . ALA A 1 102 ? -0.288 -15.045 -6.951 1.00 94.25 102 ALA A O 1
ATOM 758 N N . ASP A 1 103 ? 1.801 -15.581 -7.577 1.00 97.00 103 ASP A N 1
ATOM 759 C CA . ASP A 1 103 ? 1.920 -16.731 -6.674 1.00 97.00 103 ASP A CA 1
ATOM 760 C C . ASP A 1 103 ? 1.925 -16.306 -5.201 1.00 97.00 103 ASP A C 1
ATOM 762 O O . ASP A 1 103 ? 1.238 -16.910 -4.374 1.00 97.00 103 ASP A O 1
ATOM 766 N N . GLN A 1 104 ? 2.653 -15.238 -4.858 1.00 97.81 104 GLN A N 1
ATOM 767 C CA . GLN A 1 104 ? 2.672 -14.692 -3.498 1.00 97.81 104 GLN A CA 1
ATOM 768 C C . GLN A 1 104 ? 1.298 -14.152 -3.091 1.00 97.81 104 GLN A C 1
ATOM 770 O O . GLN A 1 104 ? 0.850 -14.384 -1.965 1.00 97.81 104 GLN A O 1
ATOM 775 N N . TYR A 1 105 ? 0.609 -13.472 -4.010 1.00 97.56 105 TYR A N 1
ATOM 776 C CA . TYR A 1 105 ? -0.766 -13.029 -3.818 1.00 97.56 105 TYR A CA 1
ATOM 777 C C . TYR A 1 105 ? -1.684 -14.220 -3.533 1.00 97.56 105 TYR A C 1
ATOM 779 O O . TYR A 1 105 ? -2.410 -14.200 -2.540 1.00 97.56 105 TYR A O 1
ATOM 787 N N . GLN A 1 106 ? -1.618 -15.281 -4.343 1.00 98.12 106 GLN A N 1
ATOM 788 C CA . GLN A 1 106 ? -2.470 -16.456 -4.161 1.00 98.12 106 GLN A CA 1
ATOM 789 C C . GLN A 1 106 ? -2.203 -17.160 -2.822 1.00 98.12 106 GLN A C 1
ATOM 791 O O . GLN A 1 106 ? -3.145 -17.584 -2.147 1.00 98.12 106 GLN A O 1
ATOM 796 N N . GLN A 1 107 ? -0.937 -17.250 -2.405 1.00 98.31 107 GLN A N 1
ATOM 797 C CA . GLN A 1 107 ? -0.565 -17.788 -1.094 1.00 98.31 107 GLN A CA 1
ATOM 798 C C . GLN A 1 107 ? -1.158 -16.949 0.043 1.00 98.31 107 GLN A C 1
ATOM 800 O O . GLN A 1 107 ? -1.822 -17.499 0.924 1.00 98.31 107 GLN A O 1
ATOM 805 N N . LYS A 1 108 ? -0.987 -15.620 -0.006 1.00 98.31 108 LYS A N 1
ATOM 806 C CA . LYS A 1 108 ? -1.527 -14.701 1.007 1.00 98.31 108 LYS A CA 1
ATOM 807 C C . LYS A 1 108 ? -3.048 -14.712 1.052 1.00 98.31 108 LYS A C 1
ATOM 809 O O . LYS A 1 108 ? -3.622 -14.700 2.138 1.00 98.31 108 LYS A O 1
ATOM 814 N N . PHE A 1 109 ? -3.701 -14.781 -0.103 1.00 98.25 109 PHE A N 1
ATOM 815 C CA . PHE A 1 109 ? -5.150 -14.901 -0.192 1.00 98.25 109 PHE A CA 1
ATOM 816 C C . PHE A 1 109 ? -5.645 -16.153 0.544 1.00 98.25 109 PHE A C 1
ATOM 818 O O . PHE A 1 109 ? -6.496 -16.049 1.427 1.00 98.25 109 PHE A O 1
ATOM 825 N N . ASN A 1 110 ? -5.072 -17.320 0.235 1.00 98.25 110 ASN A N 1
ATOM 826 C CA . ASN A 1 110 ? -5.461 -18.586 0.862 1.00 98.25 110 ASN A CA 1
ATOM 827 C C . ASN A 1 110 ? -5.220 -18.561 2.379 1.00 98.25 110 ASN A C 1
ATOM 829 O O . ASN A 1 110 ? -6.090 -18.961 3.151 1.00 98.25 110 ASN A O 1
ATOM 833 N N . GLU A 1 111 ? -4.058 -18.061 2.805 1.00 98.50 111 GLU A N 1
ATOM 834 C CA . GLU A 1 111 ? -3.694 -17.905 4.215 1.00 98.50 111 GLU A CA 1
ATOM 835 C C . GLU A 1 111 ? -4.722 -17.050 4.976 1.00 98.50 111 GLU A C 1
ATOM 837 O O . GLU A 1 111 ? -5.248 -17.472 6.006 1.00 98.50 111 GLU A O 1
ATOM 842 N N . LEU A 1 112 ? -5.036 -15.862 4.459 1.00 98.50 112 LEU A N 1
ATOM 843 C CA . LEU A 1 112 ? -5.903 -14.897 5.135 1.00 98.50 112 LEU A CA 1
ATOM 844 C C . LEU A 1 112 ? -7.362 -15.354 5.163 1.00 98.50 112 LEU A C 1
ATOM 846 O O . LEU A 1 112 ? -8.032 -15.183 6.182 1.00 98.50 112 LEU A O 1
ATOM 850 N N . VAL A 1 113 ? -7.838 -16.000 4.095 1.00 98.06 113 VAL A N 1
ATOM 851 C CA . VAL A 1 113 ? -9.174 -16.610 4.077 1.00 98.06 113 VAL A CA 1
ATOM 852 C C . VAL A 1 113 ? -9.291 -17.702 5.143 1.00 98.06 113 VAL A C 1
ATOM 854 O O . VAL A 1 113 ? -10.282 -17.728 5.872 1.00 98.06 113 VAL A O 1
ATOM 857 N N . MET A 1 114 ? -8.275 -18.559 5.306 1.00 98.12 114 MET A N 1
ATOM 858 C CA . MET A 1 114 ? -8.266 -19.572 6.375 1.00 98.12 114 MET A CA 1
ATOM 859 C C . MET A 1 114 ? -8.250 -18.958 7.782 1.00 98.12 114 MET A C 1
ATOM 861 O O . MET A 1 114 ? -8.790 -19.550 8.712 1.00 98.12 114 MET A O 1
ATOM 865 N N . GLN A 1 115 ? -7.673 -17.766 7.940 1.00 98.06 115 GLN A N 1
ATOM 866 C CA . GLN A 1 115 ? -7.679 -17.007 9.196 1.00 98.06 115 GLN A CA 1
ATOM 867 C C . GLN A 1 115 ? -8.975 -16.201 9.420 1.00 98.06 115 GLN A C 1
ATOM 869 O O . GLN A 1 115 ? -9.100 -15.509 10.428 1.00 98.06 115 GLN A O 1
ATOM 874 N N . GLY A 1 116 ? -9.948 -16.278 8.505 1.00 97.94 116 GLY A N 1
ATOM 875 C CA . GLY A 1 116 ? -11.241 -15.596 8.622 1.00 97.94 116 GLY A CA 1
ATOM 876 C C . GLY A 1 116 ? -11.259 -14.151 8.112 1.00 97.94 116 GLY A C 1
ATOM 877 O O . GLY A 1 116 ? -12.265 -13.458 8.281 1.00 97.94 116 GLY A O 1
ATOM 878 N N . TYR A 1 117 ? -10.190 -13.684 7.464 1.00 98.19 117 TYR A N 1
ATOM 879 C CA . TYR A 1 117 ? -10.197 -12.399 6.764 1.00 98.19 117 TYR A CA 1
ATOM 880 C C . TYR A 1 117 ? -10.996 -12.502 5.457 1.00 98.19 117 TYR A C 1
ATOM 882 O O . TYR A 1 117 ? -11.037 -13.541 4.799 1.00 98.19 117 TYR A O 1
ATOM 890 N N . ARG A 1 118 ? -11.595 -11.383 5.036 1.00 97.19 118 ARG A N 1
ATOM 891 C CA . ARG A 1 118 ? -12.269 -11.244 3.737 1.00 97.19 118 ARG A CA 1
ATOM 892 C C . ARG A 1 118 ? -11.535 -10.222 2.877 1.00 97.19 118 ARG A C 1
ATOM 894 O O . ARG A 1 118 ? -11.261 -9.120 3.348 1.00 97.19 118 ARG A O 1
ATOM 901 N N . LEU A 1 119 ? -11.288 -10.549 1.609 1.00 96.62 119 LEU A N 1
ATOM 902 C CA . LEU A 1 119 ? -10.756 -9.593 0.636 1.00 96.62 119 LEU A CA 1
ATOM 903 C C . LEU A 1 119 ? -11.751 -8.435 0.431 1.00 96.62 119 LEU A C 1
ATOM 905 O O . LEU A 1 119 ? -12.942 -8.666 0.219 1.00 96.62 119 LEU A O 1
ATOM 909 N N . VAL A 1 120 ? -11.264 -7.195 0.500 1.00 96.44 120 VAL A N 1
ATOM 910 C CA . VAL A 1 120 ? -12.082 -5.979 0.306 1.00 96.44 120 VAL A CA 1
ATOM 911 C C . VAL A 1 120 ? -11.651 -5.143 -0.896 1.00 96.44 120 VAL A C 1
ATOM 913 O O . VAL A 1 120 ? -12.471 -4.420 -1.448 1.00 96.44 120 VAL A O 1
ATOM 916 N N . ALA A 1 121 ? -10.393 -5.265 -1.319 1.00 95.38 121 ALA A N 1
ATOM 917 C CA . ALA A 1 121 ? -9.844 -4.591 -2.485 1.00 95.38 121 ALA A CA 1
ATOM 918 C C . ALA A 1 121 ? -8.684 -5.416 -3.058 1.00 95.38 121 ALA A C 1
ATOM 920 O O . ALA A 1 121 ? -7.916 -6.020 -2.309 1.00 95.38 121 ALA A O 1
ATOM 921 N N . VAL A 1 122 ? -8.560 -5.434 -4.384 1.00 95.44 122 VAL A N 1
ATOM 922 C CA . VAL A 1 122 ? -7.408 -5.977 -5.112 1.00 95.44 122 VAL A CA 1
ATOM 923 C C . VAL A 1 122 ? -7.203 -5.148 -6.371 1.00 95.44 122 VAL A C 1
ATOM 925 O O . VAL A 1 122 ? -8.170 -4.821 -7.061 1.00 95.44 122 VAL A O 1
ATOM 928 N N . ARG A 1 123 ? -5.951 -4.796 -6.664 1.00 91.44 123 ARG A N 1
ATOM 929 C CA . ARG A 1 123 ? -5.565 -4.129 -7.908 1.00 91.44 123 ARG A CA 1
ATOM 930 C C . ARG A 1 123 ? -4.335 -4.800 -8.483 1.00 91.44 123 ARG A C 1
ATOM 932 O O . ARG A 1 123 ? -3.337 -4.956 -7.788 1.00 91.44 123 ARG A O 1
ATOM 939 N N . GLY A 1 124 ? -4.434 -5.197 -9.746 1.00 88.38 124 GLY A N 1
ATOM 940 C CA . GLY A 1 124 ? -3.268 -5.544 -10.545 1.00 88.38 124 GLY A CA 1
ATOM 941 C C . GLY A 1 124 ? -2.667 -4.279 -11.145 1.00 88.38 124 GLY A C 1
ATOM 942 O O . GLY A 1 124 ? -3.396 -3.345 -11.478 1.00 88.38 124 GLY A O 1
ATOM 943 N N . TYR A 1 125 ? -1.351 -4.264 -11.292 1.00 86.56 125 TYR A N 1
ATOM 944 C CA . TYR A 1 125 ? -0.626 -3.236 -12.023 1.00 86.56 125 TYR A CA 1
ATOM 945 C C . TYR A 1 125 ? 0.529 -3.893 -12.775 1.00 86.56 125 TYR A C 1
ATOM 947 O O . TYR A 1 125 ? 1.034 -4.935 -12.357 1.00 86.56 125 TYR A O 1
ATOM 955 N N . ALA A 1 126 ? 0.895 -3.318 -13.918 1.00 81.56 126 ALA A N 1
ATOM 956 C CA . ALA A 1 126 ? 2.104 -3.721 -14.616 1.00 81.56 126 ALA A CA 1
ATOM 957 C C . ALA A 1 126 ? 3.306 -3.144 -13.866 1.00 81.56 126 ALA A C 1
ATOM 959 O O . ALA A 1 126 ? 3.280 -1.969 -13.492 1.00 81.56 126 ALA A O 1
ATOM 960 N N . THR A 1 127 ? 4.315 -3.978 -13.638 1.00 77.75 127 THR A N 1
ATOM 961 C CA . THR A 1 127 ? 5.609 -3.530 -13.127 1.00 77.75 127 THR A CA 1
ATOM 962 C C . THR A 1 127 ? 6.444 -2.971 -14.275 1.00 77.75 127 THR A C 1
ATOM 964 O O . THR A 1 127 ? 6.222 -3.360 -15.429 1.00 77.75 127 THR A O 1
ATOM 967 N N . ALA A 1 128 ? 7.361 -2.058 -13.966 1.00 72.19 128 ALA A N 1
ATOM 968 C CA . ALA A 1 128 ? 8.321 -1.533 -14.939 1.00 72.19 128 ALA A CA 1
ATOM 969 C C . ALA A 1 128 ? 9.322 -2.598 -15.428 1.00 72.19 128 ALA A C 1
ATOM 971 O O . ALA A 1 128 ? 9.593 -3.563 -14.671 1.00 72.19 128 ALA A O 1
#

Secondary structure (DSSP, 8-state):
---SSEEEEETTEEEEE--TTS----TT---------S--S-EEEEEEEEHHHHHHHHHHHHHTTEEEEEEEEEEETTEEEEEEEEEE---S------S--HHHHHHHHHHHHHTT------------

Foldseek 3Di:
DDAQFKWKQDPVGIDTDHPPPADDQDPDDDDDDDDDPDDDFIKIKHWFAAPVRVVVVQVVQVVVQKDWPDKDWEEGPQGIMIITMIGRDDDDDDDDDPPDDPVRVVVVVVVCVVVVDDDDDDDDYDGD